Protein AF-A0A7S3ST69-F1 (afdb_monomer_lite)

InterPro domains:
  IPR005045 CDC50/LEM3 family [PF03381] (7-117)

Secondary structure (DSSP, 8-state):
-PPPTTPPPP-B-TTSS-HHHHHH--PPTTTTT-TT---HHHHSTTTS-TTTGGGSHHHHHHHS--SSSS------B--PPTT--S---------S--GGGT----------BTTBS---

pLDDT: mean 85.2, std 12.88, range [31.77, 95.44]

Structure (mmCIF, N/CA/C/O backbone):
data_AF-A0A7S3ST69-F1
#
_entry.id   AF-A0A7S3ST69-F1
#
loop_
_atom_site.group_PDB
_atom_site.id
_atom_site.type_symbol
_atom_site.label_atom_id
_atom_site.label_alt_id
_atom_site.label_comp_id
_atom_site.label_asym_id
_atom_site.label_entity_id
_atom_site.label_seq_id
_atom_site.pdbx_PDB_ins_code
_atom_site.Cartn_x
_atom_site.Cartn_y
_atom_site.Cartn_z
_atom_site.occupancy
_atom_site.B_iso_or_equiv
_atom_site.auth_seq_id
_atom_site.auth_comp_id
_atom_site.auth_asym_id
_atom_site.auth_atom_id
_atom_site.pdbx_PDB_model_num
ATOM 1 N N . LEU A 1 1 ? -22.017 14.604 16.216 1.00 40.03 1 LEU A N 1
ATOM 2 C CA . LEU A 1 1 ? -22.379 14.413 14.799 1.00 40.03 1 LEU A CA 1
ATOM 3 C C . LEU A 1 1 ? -22.322 12.920 14.580 1.00 40.03 1 LEU A C 1
ATOM 5 O O . LEU A 1 1 ? -21.221 12.384 14.548 1.00 40.03 1 LEU A O 1
ATOM 9 N N . ASP A 1 2 ? -23.474 12.258 14.579 1.00 41.47 2 ASP A N 1
ATOM 10 C CA . ASP A 1 2 ? -23.520 10.824 14.303 1.00 41.47 2 ASP A CA 1
ATOM 11 C C . ASP A 1 2 ? -23.071 10.602 12.854 1.00 41.47 2 ASP A C 1
ATOM 13 O O . ASP A 1 2 ? -23.507 11.351 11.971 1.00 41.47 2 ASP A O 1
ATOM 17 N N . PRO A 1 3 ? -22.168 9.645 12.583 1.00 49.72 3 PRO A N 1
ATOM 18 C CA . PRO A 1 3 ? -21.798 9.323 11.217 1.00 49.72 3 PRO A CA 1
ATOM 19 C C . PRO A 1 3 ? -23.054 8.857 10.479 1.00 49.72 3 PRO A C 1
ATOM 21 O O . PRO A 1 3 ? -23.700 7.884 10.869 1.00 49.72 3 PRO A O 1
ATOM 24 N N . VAL A 1 4 ? -23.419 9.586 9.424 1.00 53.47 4 VAL A N 1
ATOM 25 C CA . VAL A 1 4 ? -24.511 9.216 8.524 1.00 53.47 4 VAL A CA 1
ATOM 26 C C . VAL A 1 4 ? -24.217 7.815 7.988 1.00 53.47 4 VAL A C 1
ATOM 28 O O . VAL A 1 4 ? -23.186 7.575 7.359 1.00 53.47 4 VAL A O 1
ATOM 31 N N . SER A 1 5 ? -25.109 6.872 8.284 1.00 60.69 5 SER A N 1
ATOM 32 C CA . SER A 1 5 ? -25.026 5.486 7.828 1.00 60.69 5 SER A CA 1
ATOM 33 C C . SER A 1 5 ? -24.849 5.430 6.306 1.00 60.69 5 SER A C 1
ATOM 35 O O . SER A 1 5 ? -25.783 5.765 5.579 1.00 60.69 5 SER A O 1
ATOM 37 N N . GLY A 1 6 ? -23.681 4.994 5.824 1.00 66.38 6 GLY A N 1
ATOM 38 C CA . GLY A 1 6 ? -23.439 4.749 4.395 1.00 66.38 6 GLY A CA 1
ATOM 39 C C . GLY A 1 6 ? -22.263 5.496 3.764 1.00 66.38 6 GLY A C 1
ATOM 40 O O . GLY A 1 6 ? -21.858 5.115 2.669 1.00 66.38 6 GLY A O 1
ATOM 41 N N . GLU A 1 7 ? -21.685 6.499 4.429 1.00 76.31 7 GLU A N 1
ATOM 42 C CA . GLU A 1 7 ? -20.509 7.195 3.890 1.00 76.31 7 GLU A CA 1
ATOM 43 C C . GLU A 1 7 ? -19.239 6.324 3.984 1.00 76.31 7 GLU A C 1
ATOM 45 O O . GLU A 1 7 ? -18.982 5.725 5.037 1.00 76.31 7 GLU A O 1
ATOM 50 N N . PRO A 1 8 ? -18.425 6.228 2.912 1.00 83.38 8 PRO A N 1
ATOM 51 C CA . PRO A 1 8 ? -17.157 5.513 2.956 1.00 83.38 8 PRO A CA 1
ATOM 52 C C . PRO A 1 8 ? -16.210 6.130 3.988 1.00 83.38 8 PRO A C 1
ATOM 54 O O . PRO A 1 8 ? -15.918 7.325 3.946 1.00 83.38 8 PRO A O 1
ATOM 57 N N . LEU A 1 9 ? -15.680 5.306 4.893 1.00 86.56 9 LEU A N 1
ATOM 58 C CA . LEU A 1 9 ? -14.602 5.746 5.772 1.00 86.56 9 LEU A CA 1
ATOM 59 C C . LEU A 1 9 ? -13.316 5.909 4.945 1.00 86.56 9 LEU A C 1
ATOM 61 O O . LEU A 1 9 ? -12.969 4.987 4.197 1.00 86.56 9 LEU A O 1
ATOM 65 N N . PRO A 1 10 ? -12.600 7.041 5.062 1.00 89.50 10 PRO A N 1
ATOM 66 C CA . PRO A 1 10 ? -11.355 7.233 4.337 1.00 89.50 10 PRO A CA 1
ATOM 67 C C . PRO A 1 10 ? -10.312 6.220 4.818 1.00 89.50 10 PRO A C 1
ATOM 69 O O . PRO A 1 10 ? -10.088 6.059 6.020 1.00 89.50 10 PRO A O 1
ATOM 72 N N . LEU A 1 11 ? -9.682 5.538 3.863 1.00 90.25 11 LEU A N 1
ATOM 73 C CA . LEU A 1 11 ? -8.534 4.678 4.110 1.00 90.25 11 LEU A CA 1
ATOM 74 C C . LEU A 1 11 ? -7.268 5.524 3.990 1.00 90.25 11 LEU A C 1
ATOM 76 O O . LEU A 1 11 ? -6.934 5.982 2.899 1.00 90.25 11 LEU A O 1
ATOM 80 N N . ASP A 1 12 ? -6.574 5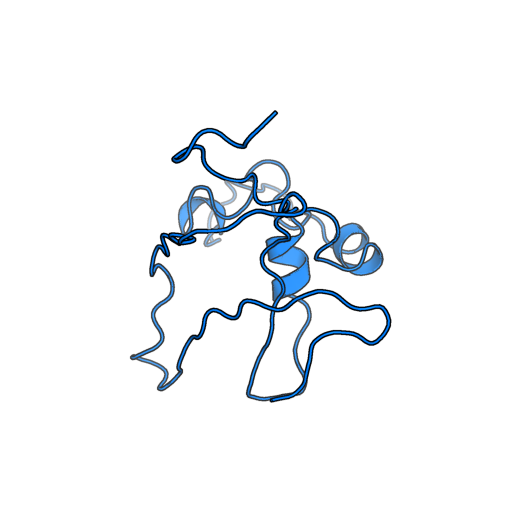.724 5.103 1.00 92.38 12 ASP A N 1
ATOM 81 C CA . ASP A 1 12 ? -5.273 6.378 5.123 1.00 92.38 12 ASP A CA 1
ATOM 82 C C . ASP A 1 12 ? -4.187 5.350 4.795 1.00 92.38 12 ASP A C 1
ATOM 84 O O . ASP A 1 12 ? -4.040 4.342 5.486 1.00 92.38 12 ASP A O 1
ATOM 88 N N . GLN A 1 13 ? -3.450 5.580 3.713 1.00 93.31 13 GLN A N 1
ATOM 89 C CA . GLN A 1 13 ? -2.353 4.714 3.271 1.00 93.31 13 GLN A CA 1
ATOM 90 C C . GLN A 1 13 ? -0.981 5.362 3.502 1.00 93.31 13 GLN A C 1
ATOM 92 O O . GLN A 1 13 ? 0.017 4.877 2.976 1.00 93.31 13 GLN A O 1
ATOM 97 N N . SER A 1 14 ? -0.923 6.443 4.283 1.00 92.69 14 SER A N 1
ATOM 98 C CA . SER A 1 14 ? 0.324 7.079 4.701 1.00 92.69 14 SER A CA 1
ATOM 99 C C . SER A 1 14 ? 0.911 6.421 5.956 1.00 92.69 14 SER A C 1
ATOM 101 O O . SER A 1 14 ? 0.195 5.840 6.775 1.00 92.69 14 SER A O 1
ATOM 103 N N . GLY A 1 15 ? 2.236 6.486 6.108 1.00 92.31 15 GLY A N 1
ATOM 104 C CA . GLY A 1 15 ? 2.952 5.941 7.266 1.00 92.31 15 GLY A CA 1
ATOM 105 C C . GLY A 1 15 ? 2.891 4.413 7.414 1.00 92.31 15 GLY A C 1
ATOM 106 O O . GLY A 1 15 ? 3.181 3.893 8.494 1.00 92.31 15 GLY A O 1
ATOM 107 N N . ILE A 1 16 ? 2.517 3.682 6.361 1.00 93.75 16 ILE A N 1
ATOM 108 C CA . ILE A 1 16 ? 2.468 2.213 6.333 1.00 93.75 16 ILE A CA 1
ATOM 109 C C . ILE A 1 16 ? 3.827 1.594 5.987 1.00 93.75 16 ILE A C 1
ATOM 111 O O . ILE A 1 16 ? 4.080 0.428 6.307 1.00 93.75 16 ILE A O 1
ATOM 115 N N . ALA A 1 17 ? 4.710 2.356 5.341 1.00 94.25 17 ALA A N 1
ATOM 116 C CA . ALA A 1 17 ? 6.081 1.966 5.057 1.00 94.25 17 ALA A CA 1
ATOM 117 C C . ALA A 1 17 ? 7.064 2.678 5.989 1.00 94.25 17 ALA A C 1
ATOM 119 O O . ALA A 1 17 ? 6.803 3.734 6.560 1.00 94.25 17 ALA A O 1
ATOM 120 N N . TRP A 1 18 ? 8.256 2.102 6.138 1.00 92.25 18 TRP A N 1
ATOM 121 C CA . TRP A 1 18 ? 9.318 2.787 6.866 1.00 92.25 18 TRP A CA 1
ATOM 122 C C . TRP A 1 18 ? 9.845 3.939 6.016 1.00 92.25 18 TRP A C 1
ATOM 124 O O . TRP A 1 18 ? 10.221 3.732 4.862 1.00 92.25 18 TRP A O 1
ATOM 134 N N . ALA A 1 19 ? 9.975 5.125 6.612 1.00 94.38 19 ALA A N 1
ATOM 135 C CA . ALA A 1 19 ? 10.497 6.304 5.919 1.00 94.38 19 ALA A CA 1
ATOM 136 C C . ALA A 1 19 ? 11.863 6.047 5.250 1.00 94.38 19 ALA A C 1
ATOM 138 O O . ALA A 1 19 ? 12.141 6.563 4.172 1.00 94.38 19 ALA A O 1
ATOM 139 N N . THR A 1 20 ? 12.714 5.204 5.847 1.00 94.50 20 THR A N 1
ATOM 140 C CA . THR A 1 20 ? 14.008 4.813 5.264 1.00 94.50 20 THR A CA 1
ATOM 141 C C . THR A 1 20 ? 13.870 4.019 3.967 1.00 94.50 20 THR A C 1
ATOM 143 O O . THR A 1 20 ? 14.713 4.164 3.087 1.00 94.50 20 THR A O 1
ATOM 146 N N . ASP A 1 21 ? 12.833 3.189 3.840 1.00 92.75 21 ASP A N 1
ATOM 147 C CA . ASP A 1 21 ? 12.589 2.397 2.633 1.00 92.75 21 ASP A CA 1
ATOM 148 C C . ASP A 1 21 ? 12.079 3.311 1.519 1.00 92.75 21 ASP A C 1
ATOM 150 O O . ASP A 1 21 ? 12.644 3.320 0.428 1.00 92.75 21 ASP A O 1
ATOM 154 N N . VAL A 1 22 ? 11.092 4.158 1.828 1.00 94.75 22 VAL A N 1
ATOM 155 C CA . VAL A 1 22 ? 10.547 5.161 0.896 1.00 94.75 22 VAL A CA 1
ATOM 156 C C . VAL A 1 22 ? 11.656 6.068 0.357 1.00 94.75 22 VAL A C 1
ATOM 158 O O . VAL A 1 22 ? 11.769 6.273 -0.849 1.00 94.75 22 VAL A O 1
ATOM 161 N N . ASN A 1 23 ? 12.536 6.552 1.238 1.00 94.75 23 ASN A N 1
ATOM 162 C CA . ASN A 1 23 ? 13.652 7.422 0.861 1.00 94.75 23 ASN A CA 1
ATOM 163 C C . ASN A 1 23 ? 14.744 6.706 0.054 1.00 94.75 23 ASN A C 1
ATOM 165 O O . ASN A 1 23 ? 15.496 7.358 -0.670 1.00 94.75 23 ASN A O 1
ATOM 169 N N . ARG A 1 24 ? 14.860 5.381 0.187 1.00 94.00 24 ARG A N 1
ATOM 170 C CA . ARG A 1 24 ? 15.828 4.574 -0.562 1.00 94.00 24 ARG A CA 1
ATOM 171 C C . ARG A 1 24 ? 15.362 4.308 -1.991 1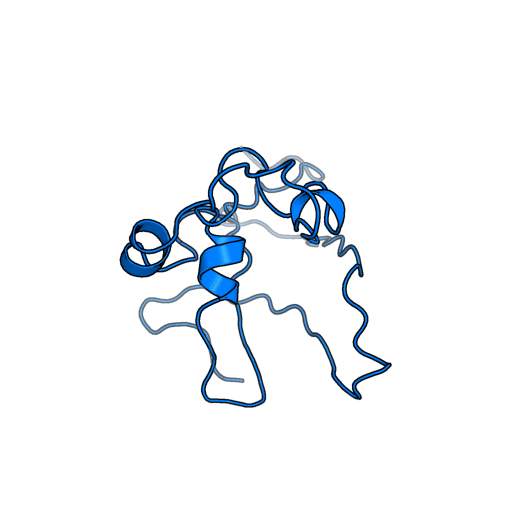.00 94.00 24 ARG A C 1
ATOM 173 O O . ARG A 1 24 ? 16.202 4.165 -2.880 1.00 94.00 24 ARG A O 1
ATOM 180 N N . PHE A 1 25 ? 14.057 4.185 -2.211 1.00 93.19 25 PHE A N 1
ATOM 181 C CA . PHE A 1 25 ? 13.516 3.865 -3.524 1.00 93.19 25 PHE A CA 1
ATOM 182 C C . PHE A 1 25 ? 13.460 5.087 -4.448 1.00 93.19 25 PHE A C 1
ATOM 184 O O . PHE A 1 25 ? 13.255 6.232 -4.044 1.00 93.19 25 PHE A O 1
ATOM 191 N N . GLY A 1 26 ? 13.653 4.826 -5.738 1.00 92.62 26 GLY A N 1
ATOM 192 C CA . GLY A 1 26 ? 13.613 5.833 -6.784 1.00 92.62 26 GLY A CA 1
ATOM 193 C C . GLY A 1 26 ? 13.122 5.222 -8.084 1.00 92.62 26 GLY A C 1
ATOM 194 O O . GLY A 1 26 ? 13.406 4.060 -8.382 1.00 92.62 26 GLY A O 1
ATOM 195 N N . ASN A 1 27 ? 12.372 6.010 -8.847 1.00 93.31 27 ASN A N 1
ATOM 196 C CA . ASN A 1 27 ? 11.917 5.587 -10.161 1.00 93.31 27 ASN A CA 1
ATOM 197 C C . ASN A 1 27 ? 13.122 5.453 -11.105 1.00 93.31 27 ASN A C 1
ATOM 199 O O . ASN A 1 27 ? 14.001 6.321 -11.096 1.00 93.31 27 ASN A O 1
ATOM 203 N N . PRO A 1 28 ? 13.189 4.380 -11.911 1.00 91.44 28 PRO A N 1
ATOM 204 C CA . PRO A 1 28 ? 14.243 4.233 -12.903 1.00 91.44 28 PRO A CA 1
ATOM 205 C C . PRO A 1 28 ? 14.122 5.309 -13.990 1.00 91.44 28 PRO A C 1
ATOM 207 O O . PRO A 1 28 ? 13.067 5.918 -14.184 1.00 91.44 28 P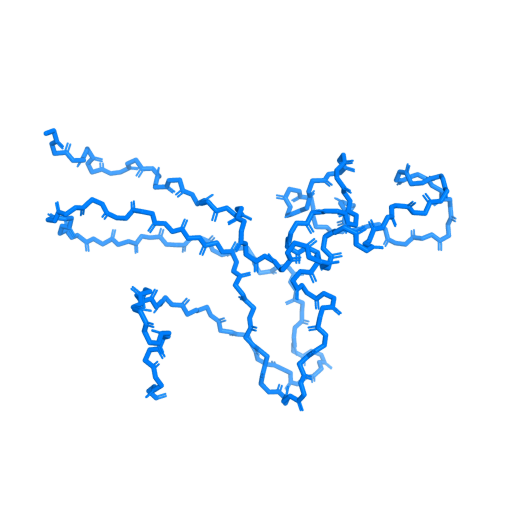RO A O 1
ATOM 210 N N . SER A 1 29 ? 15.210 5.524 -14.734 1.00 92.94 29 SER A N 1
ATOM 211 C CA . SER A 1 29 ? 15.196 6.445 -15.874 1.00 92.94 29 SER A CA 1
ATOM 212 C C . SER A 1 29 ? 14.140 6.023 -16.900 1.00 92.94 29 SER A C 1
ATOM 214 O O . SER A 1 29 ? 14.049 4.849 -17.258 1.00 92.94 29 SER A O 1
ATOM 216 N N . GLY A 1 30 ? 13.336 6.985 -17.356 1.00 90.25 30 GLY A N 1
ATOM 217 C CA . GLY A 1 30 ? 12.264 6.755 -18.326 1.00 90.25 30 GLY A CA 1
ATOM 218 C C . GLY A 1 30 ? 10.969 6.175 -17.743 1.00 90.25 30 GLY A C 1
ATOM 219 O O . GLY A 1 30 ? 10.057 5.856 -18.499 1.00 90.25 30 GLY A O 1
ATOM 220 N N . TYR A 1 31 ? 10.839 6.054 -16.421 1.00 91.19 31 TYR A N 1
ATOM 221 C CA . TYR A 1 31 ? 9.551 5.758 -15.792 1.00 91.19 31 TYR A CA 1
ATOM 222 C C . TYR A 1 31 ? 8.506 6.864 -16.085 1.00 91.19 31 TYR A C 1
ATOM 224 O O . TYR A 1 31 ? 8.870 8.043 -16.063 1.00 91.19 31 TYR A O 1
ATOM 232 N N . PRO A 1 32 ? 7.216 6.536 -16.304 1.00 90.62 32 PRO A N 1
ATOM 233 C CA . PRO A 1 32 ? 6.611 5.200 -16.313 1.00 90.62 32 PRO A CA 1
ATOM 234 C C . PRO A 1 32 ? 6.452 4.597 -17.720 1.00 90.62 32 PRO A C 1
ATOM 236 O O . PRO A 1 32 ? 5.601 3.741 -17.902 1.00 90.62 32 PRO A O 1
ATOM 239 N N . THR A 1 33 ? 7.188 5.059 -18.737 1.00 91.88 33 THR A N 1
ATOM 240 C CA . THR A 1 33 ? 6.900 4.720 -20.148 1.00 91.88 33 THR A CA 1
ATOM 241 C C . THR A 1 33 ? 8.043 4.030 -20.885 1.00 91.88 33 THR A C 1
ATOM 243 O O . THR A 1 33 ? 7.891 3.680 -22.056 1.00 91.88 33 THR A O 1
ATOM 246 N N . ALA A 1 34 ? 9.192 3.817 -20.237 1.00 92.69 34 ALA A N 1
ATOM 247 C CA . ALA A 1 34 ? 10.313 3.147 -20.879 1.00 92.69 34 ALA A CA 1
ATOM 248 C C . ALA A 1 34 ? 9.914 1.725 -21.325 1.00 92.69 34 ALA A C 1
ATOM 250 O O . ALA A 1 34 ? 9.278 0.988 -20.562 1.00 92.69 34 ALA A O 1
ATOM 251 N N . PRO A 1 35 ? 10.273 1.330 -22.559 1.00 91.81 35 PRO A N 1
ATOM 252 C CA . PRO A 1 35 ? 9.912 0.029 -23.102 1.00 91.81 35 PRO A CA 1
ATOM 253 C C . PRO A 1 35 ? 10.680 -1.097 -22.399 1.00 91.81 35 PRO A C 1
ATOM 255 O O . PRO A 1 35 ? 11.777 -0.894 -21.881 1.00 91.81 35 PRO A O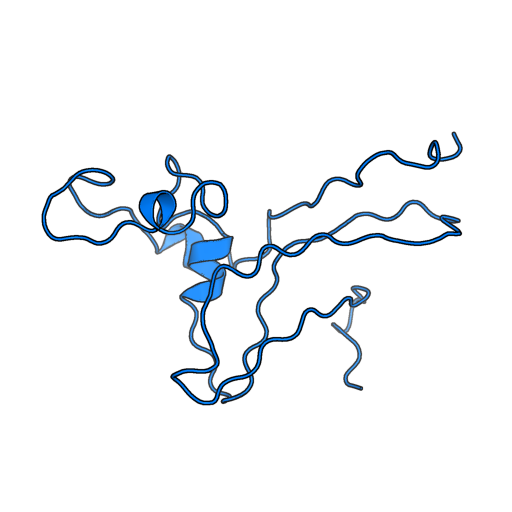 1
ATOM 258 N N . GLY A 1 36 ? 10.119 -2.308 -22.420 1.00 90.00 36 GLY A N 1
ATOM 259 C CA . GLY A 1 36 ? 10.757 -3.503 -21.850 1.00 90.00 36 GLY A CA 1
ATOM 260 C C . GLY A 1 36 ? 10.497 -3.728 -20.357 1.00 90.00 36 GLY A C 1
ATOM 261 O O . GLY A 1 36 ? 11.016 -4.688 -19.792 1.00 90.00 36 GLY A O 1
ATOM 262 N N . PHE A 1 37 ? 9.669 -2.894 -19.727 1.00 89.50 37 PHE A N 1
ATOM 263 C CA . PHE A 1 37 ? 9.235 -3.051 -18.341 1.00 89.50 37 PHE A CA 1
ATOM 264 C C . PHE A 1 37 ? 7.737 -3.364 -18.269 1.00 89.50 37 PHE A C 1
ATOM 266 O O . PHE A 1 37 ? 6.960 -2.932 -19.114 1.00 89.50 37 PHE A O 1
ATOM 273 N N . SER A 1 38 ? 7.333 -4.112 -17.238 1.00 88.88 38 SER A N 1
ATOM 274 C CA . SER A 1 38 ? 5.927 -4.241 -16.841 1.00 88.88 38 SER A CA 1
ATOM 275 C C . SER A 1 38 ? 5.685 -3.296 -15.671 1.00 88.88 38 SER A C 1
ATOM 277 O O . SER A 1 38 ? 6.128 -3.567 -14.552 1.00 88.88 38 SER A O 1
ATOM 279 N N . TRP A 1 39 ? 5.020 -2.173 -15.932 1.00 90.38 39 TRP A N 1
ATOM 280 C CA . TRP A 1 39 ? 4.813 -1.142 -14.925 1.00 90.38 39 TRP A CA 1
ATOM 281 C C . TRP A 1 39 ? 3.628 -1.475 -14.024 1.00 90.38 39 TRP A C 1
ATOM 283 O O . TRP A 1 39 ? 2.569 -1.917 -14.471 1.00 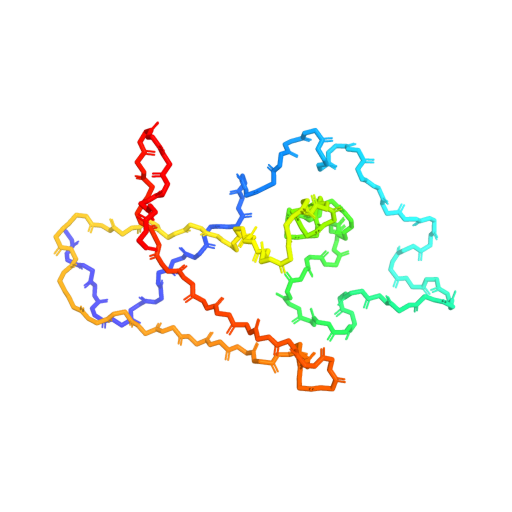90.38 39 TRP A O 1
ATOM 293 N N . LEU A 1 40 ? 3.793 -1.247 -12.722 1.00 89.25 40 LEU A N 1
ATOM 294 C CA . LEU A 1 40 ? 2.738 -1.540 -11.755 1.00 89.25 40 LEU A CA 1
ATOM 295 C C . LEU A 1 40 ? 1.457 -0.725 -11.978 1.00 89.25 40 LEU A C 1
ATOM 297 O O . LEU A 1 40 ? 0.395 -1.338 -11.895 1.00 89.25 40 LEU A O 1
ATOM 301 N N . PRO A 1 41 ? 1.504 0.579 -12.317 1.00 90.06 41 PRO A N 1
ATOM 302 C CA . PRO A 1 41 ? 0.282 1.330 -12.597 1.00 90.06 41 PRO A CA 1
ATOM 303 C C . PRO A 1 41 ? -0.506 0.810 -13.806 1.00 90.06 41 PRO A C 1
ATOM 305 O O . PRO A 1 41 ? -1.723 0.954 -13.841 1.00 90.06 41 PRO A O 1
ATOM 308 N N . GLU A 1 42 ? 0.161 0.175 -14.774 1.00 89.62 42 GLU A N 1
ATOM 309 C CA . GLU A 1 42 ? -0.505 -0.458 -15.919 1.00 89.62 42 GLU A CA 1
ATOM 310 C C . GLU A 1 42 ? -1.178 -1.775 -15.513 1.00 89.62 42 GLU A C 1
ATOM 312 O O . GLU A 1 42 ? -2.292 -2.073 -15.937 1.00 89.62 42 GLU A O 1
ATOM 317 N N . ARG A 1 43 ? -0.510 -2.567 -14.665 1.00 87.88 43 ARG A N 1
ATOM 318 C CA . ARG A 1 43 ? -1.003 -3.877 -14.213 1.00 87.88 43 ARG A CA 1
ATOM 319 C C . ARG A 1 43 ? -2.097 -3.770 -13.151 1.00 87.88 43 ARG A C 1
ATOM 321 O O . ARG A 1 43 ? -3.005 -4.596 -13.114 1.00 87.88 43 ARG A O 1
ATOM 328 N N . TYR A 1 44 ? -1.987 -2.770 -12.283 1.00 88.19 44 TYR A N 1
ATOM 329 C CA . TYR A 1 44 ? -2.852 -2.546 -11.129 1.00 88.19 44 TYR A CA 1
ATOM 330 C C . TYR A 1 44 ? -3.267 -1.066 -11.061 1.00 88.19 44 TYR A C 1
ATOM 332 O O . TYR A 1 44 ? -2.819 -0.330 -10.173 1.00 88.19 44 TYR A O 1
ATOM 340 N N . PRO A 1 45 ? -4.113 -0.606 -12.001 1.00 87.94 45 PRO A N 1
ATOM 341 C CA . PRO A 1 45 ? -4.517 0.792 -12.066 1.00 87.94 45 PRO A CA 1
ATOM 342 C C . PRO A 1 45 ? -5.226 1.219 -10.778 1.00 87.94 45 PRO A C 1
ATOM 344 O O . PRO A 1 45 ? -6.118 0.530 -10.284 1.00 87.94 45 PRO A O 1
ATOM 347 N N . GLY A 1 46 ? -4.810 2.361 -10.230 1.00 86.12 46 GLY A N 1
ATOM 348 C CA . GLY A 1 46 ? -5.369 2.931 -9.002 1.00 86.12 46 GLY A CA 1
ATOM 349 C C . GLY A 1 46 ? -4.898 2.281 -7.696 1.00 86.12 46 GLY A C 1
ATOM 350 O O . GLY A 1 46 ? -5.316 2.738 -6.640 1.00 86.12 46 GLY A O 1
ATOM 351 N N . VAL A 1 47 ? -4.042 1.250 -7.741 1.00 87.62 47 VAL A N 1
ATOM 352 C CA . VAL A 1 47 ? -3.431 0.669 -6.527 1.00 87.62 47 VAL A CA 1
ATOM 353 C C . VAL A 1 47 ? -2.171 1.425 -6.118 1.00 87.62 47 VAL A C 1
ATOM 355 O O . VAL A 1 47 ? -1.929 1.577 -4.932 1.00 87.62 47 VAL A O 1
ATOM 358 N N . ILE A 1 48 ? -1.374 1.876 -7.089 1.00 88.62 48 ILE A N 1
ATOM 359 C CA . ILE A 1 48 ? -0.138 2.636 -6.866 1.00 88.62 48 ILE A CA 1
ATOM 360 C C . ILE A 1 48 ? -0.241 3.964 -7.606 1.00 88.62 48 ILE A C 1
ATOM 362 O O . ILE A 1 48 ? -0.676 4.009 -8.765 1.00 88.62 48 ILE A O 1
ATOM 366 N N . SER A 1 49 ? 0.200 5.041 -6.962 1.00 89.44 49 SER A N 1
ATOM 367 C CA . SER A 1 49 ? 0.321 6.351 -7.587 1.00 89.44 49 SER A CA 1
ATOM 368 C C . SER A 1 49 ? 1.317 6.291 -8.743 1.00 89.44 49 SER A C 1
ATOM 370 O O . SER A 1 49 ? 2.506 6.033 -8.561 1.00 89.44 49 SER A O 1
ATOM 372 N N . THR A 1 50 ? 0.852 6.567 -9.966 1.00 91.25 50 THR A N 1
ATOM 373 C CA . THR A 1 50 ? 1.750 6.626 -11.132 1.00 91.25 50 THR A CA 1
ATOM 374 C C . THR A 1 50 ? 2.808 7.708 -10.953 1.00 91.25 50 THR A C 1
ATOM 376 O O . THR A 1 50 ? 3.935 7.505 -11.384 1.00 91.25 50 THR A O 1
ATOM 379 N N . ALA A 1 51 ? 2.477 8.824 -10.296 1.00 91.75 51 ALA A N 1
ATOM 380 C CA . ALA A 1 51 ? 3.409 9.922 -10.061 1.00 91.75 51 ALA A CA 1
ATOM 381 C C . ALA A 1 51 ? 4.517 9.549 -9.060 1.00 91.75 51 ALA A C 1
ATOM 383 O O . ALA A 1 51 ? 5.671 9.930 -9.252 1.00 91.75 51 ALA A O 1
ATOM 384 N N . GLU A 1 52 ? 4.185 8.788 -8.015 1.00 91.38 52 GLU A N 1
ATOM 385 C CA . GLU A 1 52 ? 5.152 8.396 -6.980 1.00 91.38 52 GLU A CA 1
ATOM 386 C C . GLU A 1 52 ? 5.944 7.147 -7.379 1.00 91.38 52 GLU A C 1
ATOM 388 O O . GLU A 1 52 ? 7.162 7.091 -7.186 1.00 91.38 52 GLU A O 1
ATOM 393 N N . GLY A 1 53 ? 5.285 6.168 -8.002 1.00 91.50 53 GLY A N 1
ATOM 394 C CA . GLY A 1 53 ? 5.895 4.929 -8.470 1.00 91.50 53 GLY A CA 1
ATOM 395 C C . GLY A 1 53 ? 6.566 4.160 -7.339 1.00 91.50 53 GLY A C 1
ATOM 396 O O . GLY A 1 53 ? 5.922 3.755 -6.380 1.00 91.50 53 GLY A O 1
ATOM 397 N N . ALA A 1 54 ? 7.880 3.973 -7.428 1.00 92.31 54 ALA A N 1
ATOM 398 C CA . ALA A 1 54 ? 8.665 3.280 -6.412 1.00 92.31 54 ALA A CA 1
ATOM 399 C C . ALA A 1 54 ? 8.711 4.013 -5.055 1.00 92.31 54 ALA A C 1
ATOM 401 O O . ALA A 1 54 ? 9.140 3.424 -4.065 1.00 92.31 54 ALA A O 1
ATOM 402 N N . LYS A 1 55 ? 8.296 5.285 -5.001 1.00 93.06 55 LYS A N 1
ATOM 403 C CA . LYS A 1 55 ? 8.174 6.047 -3.749 1.00 93.06 55 LYS A CA 1
ATOM 404 C C . LYS A 1 55 ? 6.820 5.885 -3.059 1.00 93.06 55 LYS A C 1
ATOM 406 O O . LYS A 1 55 ? 6.677 6.354 -1.938 1.00 93.06 55 LYS A O 1
ATOM 411 N N . ASP A 1 56 ? 5.860 5.235 -3.705 1.00 94.56 56 ASP A N 1
ATOM 412 C CA . ASP A 1 56 ? 4.570 4.917 -3.101 1.00 94.56 56 ASP A CA 1
ATOM 413 C C . ASP A 1 56 ? 4.773 3.964 -1.908 1.00 94.56 56 ASP A C 1
ATOM 415 O O . ASP A 1 56 ? 5.537 2.992 -1.981 1.00 94.56 56 ASP A O 1
ATOM 419 N N . GLU A 1 57 ? 4.112 4.236 -0.785 1.00 95.44 57 GLU A N 1
ATOM 420 C CA . GLU A 1 57 ? 4.305 3.454 0.436 1.00 95.44 57 GLU A CA 1
ATOM 421 C C . GLU A 1 57 ? 3.795 2.010 0.321 1.00 95.44 57 GLU A C 1
ATOM 423 O O . GLU A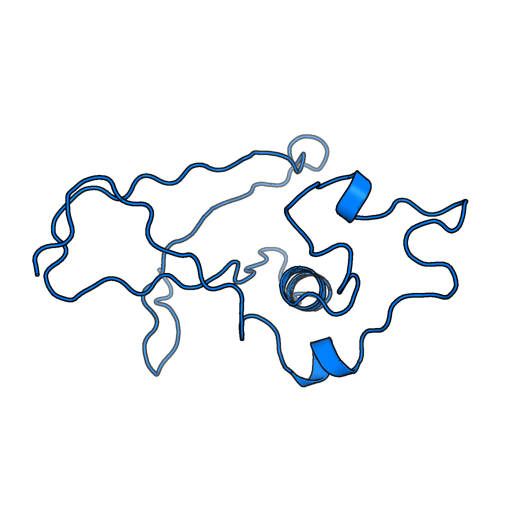 1 57 ? 4.376 1.108 0.933 1.00 95.44 57 GLU A O 1
ATOM 428 N N . LEU A 1 58 ? 2.775 1.739 -0.501 1.00 94.44 58 LEU A N 1
ATOM 429 C CA . LEU A 1 58 ? 2.320 0.369 -0.758 1.00 94.44 58 LEU A CA 1
ATOM 430 C C . LEU A 1 58 ? 3.408 -0.421 -1.484 1.00 94.44 58 LEU A C 1
ATOM 432 O O . LEU A 1 58 ? 3.675 -1.578 -1.141 1.00 94.44 58 LEU A O 1
ATOM 436 N N . PHE A 1 59 ? 4.081 0.217 -2.446 1.00 93.94 59 PHE A N 1
ATOM 437 C CA . PHE A 1 59 ? 5.226 -0.379 -3.125 1.00 93.94 59 PHE A CA 1
ATOM 438 C C . PHE A 1 59 ? 6.381 -0.621 -2.150 1.00 93.94 59 PHE A C 1
ATOM 440 O O . PHE A 1 59 ? 6.890 -1.741 -2.061 1.00 93.94 59 PHE A O 1
ATOM 447 N N . ALA A 1 60 ? 6.773 0.400 -1.386 1.00 94.19 60 ALA A N 1
ATOM 448 C CA . ALA A 1 60 ? 7.888 0.300 -0.452 1.00 94.19 60 ALA A CA 1
ATOM 449 C C . ALA A 1 60 ? 7.651 -0.788 0.614 1.00 94.19 60 ALA A C 1
ATOM 451 O O . ALA A 1 60 ? 8.535 -1.606 0.883 1.00 94.19 60 ALA A O 1
ATOM 452 N N . SER A 1 61 ? 6.432 -0.855 1.159 1.00 94.44 61 SER A N 1
ATOM 453 C CA . SER A 1 61 ? 6.000 -1.890 2.102 1.00 94.44 61 SER A CA 1
ATOM 454 C C . SER A 1 61 ? 6.099 -3.291 1.493 1.00 94.44 61 SER A C 1
ATOM 456 O O . SER A 1 61 ? 6.626 -4.214 2.128 1.00 94.44 61 SER A O 1
ATOM 458 N N . TRP A 1 62 ? 5.657 -3.468 0.243 1.00 92.62 62 TRP A N 1
ATOM 459 C CA . TRP A 1 62 ? 5.737 -4.749 -0.460 1.00 92.62 62 TRP A CA 1
ATOM 460 C C . TRP A 1 62 ? 7.182 -5.203 -0.699 1.00 92.62 62 TRP A C 1
ATOM 462 O O . TRP A 1 62 ? 7.513 -6.362 -0.445 1.00 92.62 62 TRP A O 1
ATOM 472 N N . MET A 1 63 ? 8.061 -4.283 -1.108 1.00 94.44 63 MET A N 1
ATOM 473 C CA . MET A 1 63 ? 9.460 -4.577 -1.438 1.00 94.44 63 MET A CA 1
ATOM 474 C C . MET A 1 63 ? 10.319 -4.990 -0.240 1.00 94.44 63 MET A C 1
ATOM 476 O O . MET A 1 63 ? 11.388 -5.583 -0.412 1.00 94.44 63 MET A O 1
ATOM 480 N N . ARG A 1 64 ? 9.867 -4.727 0.987 1.00 91.94 64 ARG A N 1
ATOM 481 C CA . ARG A 1 64 ? 10.547 -5.201 2.190 1.00 91.94 64 ARG A CA 1
ATOM 482 C C . ARG A 1 64 ? 10.310 -6.699 2.389 1.00 91.94 64 ARG A C 1
ATOM 484 O O . ARG A 1 64 ? 9.255 -7.098 2.870 1.00 91.94 64 ARG A O 1
ATOM 491 N N . ALA A 1 65 ? 11.273 -7.548 2.049 1.00 90.56 65 ALA A N 1
ATOM 492 C CA . ALA A 1 65 ? 11.108 -8.998 2.173 1.00 90.56 65 ALA A CA 1
ATOM 493 C C . ALA A 1 65 ? 10.721 -9.439 3.603 1.00 90.56 65 ALA A C 1
ATOM 495 O O . ALA A 1 65 ? 11.266 -8.946 4.592 1.00 90.56 65 ALA A O 1
ATOM 496 N N . SER A 1 66 ? 9.778 -10.381 3.700 1.00 89.12 66 SER A N 1
ATOM 497 C CA . SER A 1 66 ? 9.465 -11.075 4.954 1.00 89.12 66 SER A CA 1
ATOM 498 C C . SER A 1 66 ? 10.383 -12.290 5.097 1.00 89.12 66 SER A C 1
ATOM 500 O O . SER A 1 66 ? 10.545 -13.023 4.121 1.00 89.12 66 SER A O 1
ATOM 502 N N . PRO A 1 67 ? 10.940 -12.561 6.288 1.00 89.69 67 PRO A N 1
ATOM 503 C CA . PRO A 1 67 ? 11.701 -13.785 6.523 1.00 89.69 67 PRO A CA 1
ATOM 504 C C . PRO A 1 67 ? 10.802 -15.028 6.648 1.00 89.69 67 PRO A C 1
ATOM 506 O O . PRO A 1 67 ? 11.306 -16.146 6.678 1.00 89.69 67 PRO A O 1
ATOM 509 N N . MET A 1 68 ? 9.481 -14.849 6.760 1.00 92.12 68 MET A N 1
ATOM 510 C CA . MET A 1 68 ? 8.515 -15.925 6.992 1.00 92.12 68 MET A CA 1
ATOM 511 C C . MET A 1 68 ? 7.687 -16.231 5.735 1.00 92.12 68 MET A C 1
ATOM 513 O O . MET A 1 68 ? 7.346 -15.303 4.997 1.00 92.12 68 MET A O 1
ATOM 517 N N . PRO A 1 69 ? 7.272 -17.500 5.531 1.00 87.94 69 PRO A N 1
ATOM 518 C CA . PRO A 1 69 ? 6.420 -17.895 4.404 1.00 87.94 69 PRO A CA 1
ATOM 519 C C . PRO A 1 69 ? 5.011 -17.291 4.484 1.00 87.94 69 PRO A C 1
ATOM 521 O O . PRO A 1 69 ? 4.358 -17.102 3.462 1.00 87.94 69 PRO A O 1
ATOM 524 N N . ARG A 1 70 ? 4.540 -16.952 5.693 1.00 90.31 70 ARG A N 1
ATOM 525 C CA . ARG A 1 70 ? 3.342 -16.132 5.885 1.00 90.31 70 ARG A CA 1
ATOM 526 C C . ARG A 1 70 ? 3.756 -14.666 5.926 1.00 90.31 70 ARG A C 1
ATOM 528 O O . ARG A 1 70 ? 4.501 -14.251 6.812 1.00 90.31 70 ARG A O 1
ATOM 535 N N . VAL A 1 71 ? 3.265 -13.894 4.966 1.00 91.12 71 VAL A N 1
ATOM 536 C CA . VAL A 1 71 ? 3.605 -12.480 4.806 1.00 91.12 71 VAL A CA 1
ATOM 537 C C . VAL A 1 71 ? 2.429 -11.622 5.261 1.00 91.12 71 VAL A C 1
ATOM 539 O O . VAL A 1 71 ? 1.312 -11.803 4.786 1.00 91.12 71 VAL A O 1
ATOM 542 N N . PHE A 1 72 ? 2.696 -10.668 6.152 1.00 91.19 72 PHE A N 1
ATOM 543 C CA . PHE A 1 72 ? 1.742 -9.636 6.553 1.00 91.19 72 PHE A CA 1
ATOM 544 C C . PHE A 1 72 ? 2.233 -8.289 6.040 1.00 91.19 72 PHE A C 1
ATOM 546 O O . PHE A 1 72 ? 3.400 -7.937 6.236 1.00 91.19 72 PHE A O 1
ATOM 553 N N . LYS A 1 73 ? 1.352 -7.550 5.366 1.00 93.00 73 LYS A N 1
ATOM 554 C CA . LYS A 1 73 ? 1.647 -6.223 4.829 1.00 93.00 73 LYS A CA 1
ATOM 555 C C . LYS A 1 73 ? 0.544 -5.255 5.229 1.00 93.00 73 LYS A C 1
ATOM 557 O O . LYS A 1 73 ? -0.620 -5.572 4.983 1.00 93.00 73 LYS A O 1
ATOM 562 N N . PRO A 1 74 ? 0.881 -4.110 5.845 1.00 93.12 74 PRO A N 1
ATOM 563 C CA . PRO A 1 74 ? -0.106 -3.074 6.091 1.00 93.12 74 PRO A CA 1
ATOM 564 C C . PRO A 1 74 ? -0.603 -2.528 4.750 1.00 93.12 74 PRO A C 1
ATOM 566 O O . PRO A 1 74 ? 0.191 -2.295 3.839 1.00 93.12 74 PRO A O 1
ATOM 569 N N . TYR A 1 75 ? -1.919 -2.360 4.639 1.00 93.44 75 TYR A N 1
ATOM 570 C CA . TYR A 1 75 ? -2.569 -1.780 3.459 1.00 93.44 75 TYR A CA 1
ATOM 571 C C . TYR A 1 75 ? -3.065 -0.351 3.709 1.00 93.44 75 TYR A C 1
ATOM 573 O O . TYR A 1 75 ? -3.149 0.445 2.781 1.00 93.44 75 TYR A O 1
ATOM 581 N N . GLY A 1 76 ? -3.399 -0.033 4.959 1.00 92.62 76 GLY A N 1
ATOM 582 C CA . GLY A 1 76 ? -3.861 1.279 5.385 1.00 92.62 76 GLY A CA 1
ATOM 583 C C . GLY A 1 76 ? -4.495 1.223 6.770 1.00 92.62 76 GLY A C 1
ATOM 584 O O . GLY A 1 76 ? -4.659 0.147 7.354 1.00 92.62 76 GLY A O 1
ATOM 585 N N . VAL A 1 77 ? -4.854 2.393 7.276 1.00 91.25 77 VAL A N 1
ATOM 586 C CA . VAL A 1 77 ? -5.494 2.608 8.568 1.00 91.25 77 VAL A CA 1
ATOM 587 C C . VAL A 1 77 ? -6.806 3.341 8.335 1.00 91.25 77 VAL A C 1
ATOM 589 O O . VAL A 1 77 ? -6.894 4.265 7.532 1.00 91.25 77 VAL A O 1
ATOM 592 N N . VAL A 1 78 ? -7.847 2.921 9.044 1.00 89.69 78 VAL A N 1
ATOM 593 C CA . VAL A 1 78 ? -9.123 3.632 9.068 1.00 89.69 78 VAL A CA 1
ATOM 594 C C . VAL A 1 78 ? -9.340 4.150 10.479 1.00 89.69 78 VAL A C 1
ATOM 596 O O . VAL A 1 78 ? -9.374 3.373 11.434 1.00 89.69 78 VAL A O 1
ATOM 599 N N . SER A 1 79 ? -9.511 5.463 10.606 1.00 86.94 79 SER A N 1
ATOM 600 C CA . SER A 1 79 ? -9.914 6.088 11.864 1.00 86.94 79 SER A CA 1
ATOM 601 C C . SER A 1 79 ? -11.409 5.885 12.064 1.00 86.94 79 SER A C 1
ATOM 603 O O . SER A 1 79 ? -12.228 6.502 11.384 1.00 86.94 79 SER A O 1
ATOM 605 N N . VAL A 1 80 ? -11.765 5.002 12.992 1.00 80.81 80 VAL A N 1
ATOM 606 C CA . VAL A 1 80 ? -13.159 4.742 13.353 1.00 80.81 80 VAL A CA 1
ATOM 607 C C . VAL A 1 80 ? -13.557 5.694 14.489 1.00 80.81 80 VAL A C 1
ATOM 609 O O . VAL A 1 80 ? -12.920 5.660 15.545 1.00 80.81 80 VAL A O 1
ATOM 612 N N . PRO A 1 81 ? -14.577 6.555 14.305 1.00 77.19 81 PRO A N 1
ATOM 613 C CA . PRO A 1 81 ? -15.104 7.393 15.376 1.00 77.19 81 PRO A CA 1
ATOM 614 C C . PRO A 1 81 ? -15.515 6.570 16.602 1.00 77.19 81 PRO A C 1
ATOM 616 O O . PRO A 1 81 ? -16.027 5.456 16.478 1.00 77.19 81 PRO A O 1
ATOM 619 N N . ALA A 1 82 ? -15.329 7.133 17.797 1.00 76.56 82 ALA A N 1
ATOM 620 C CA . ALA A 1 82 ? -15.802 6.502 19.025 1.00 76.56 82 ALA A CA 1
ATOM 621 C C . ALA A 1 82 ? -17.330 6.318 18.983 1.00 76.56 82 ALA A C 1
ATOM 623 O O . ALA A 1 82 ? -18.054 7.236 18.602 1.00 76.56 82 ALA A O 1
ATOM 624 N N . GLY A 1 83 ? -17.807 5.137 19.387 1.00 69.38 83 GLY A N 1
ATOM 625 C CA . GLY A 1 83 ? -19.237 4.806 19.394 1.00 69.38 83 GLY A CA 1
ATOM 626 C C . GLY A 1 83 ? -19.813 4.425 18.028 1.00 69.38 83 GLY A C 1
ATOM 627 O O . GLY A 1 83 ? -21.031 4.421 17.871 1.00 69.38 83 GLY A O 1
ATOM 628 N N . LEU A 1 84 ? -18.969 4.126 17.032 1.00 71.75 84 LEU A N 1
ATOM 629 C CA . LEU A 1 84 ? -19.440 3.597 15.755 1.00 71.75 84 LEU A CA 1
ATOM 630 C C . LEU A 1 84 ? -19.933 2.154 15.934 1.00 71.75 84 LEU A C 1
ATOM 632 O O . LEU A 1 84 ? -19.148 1.208 15.910 1.00 71.75 84 LEU A O 1
ATOM 636 N N . ASP A 1 85 ? -21.245 2.007 16.087 1.00 70.62 85 ASP A N 1
ATOM 637 C CA . ASP A 1 85 ? -21.943 0.724 16.083 1.00 70.62 85 ASP A CA 1
ATOM 638 C C . ASP A 1 85 ? -22.522 0.453 14.689 1.00 70.62 85 ASP A C 1
ATOM 640 O O . ASP A 1 85 ? -23.179 1.303 14.087 1.00 70.62 85 ASP A O 1
ATOM 644 N N . GLY A 1 86 ? -22.280 -0.740 14.138 1.00 76.31 86 GLY A N 1
ATOM 645 C CA . GLY A 1 86 ? -22.826 -1.106 12.831 1.00 76.31 86 GLY A CA 1
ATOM 646 C C . GLY A 1 86 ? -22.034 -2.169 12.079 1.00 76.31 86 GLY A C 1
ATOM 647 O O . GLY A 1 86 ? -21.249 -2.926 12.646 1.00 76.31 86 GLY A O 1
ATOM 648 N N . ARG A 1 87 ? -22.274 -2.247 10.765 1.00 79.12 87 ARG A N 1
ATOM 649 C CA . ARG A 1 87 ? -21.601 -3.184 9.855 1.00 79.12 87 ARG A CA 1
ATOM 650 C C . ARG A 1 87 ? -20.619 -2.428 8.970 1.00 79.12 87 ARG A C 1
ATOM 652 O O . ARG A 1 87 ? -21.028 -1.566 8.198 1.00 79.12 87 ARG A O 1
ATOM 659 N N . LEU A 1 88 ? -19.349 -2.818 9.016 1.00 81.88 88 LEU A N 1
ATOM 660 C CA . LEU A 1 88 ? -18.357 -2.389 8.037 1.00 81.88 88 LEU A CA 1
ATOM 661 C C . LEU A 1 88 ? -18.459 -3.276 6.790 1.00 81.88 88 LEU A C 1
ATOM 663 O O . LEU A 1 88 ? -18.400 -4.501 6.889 1.00 81.88 88 LEU A O 1
ATOM 667 N N . SER A 1 89 ? -18.609 -2.659 5.618 1.00 86.56 89 SER A N 1
ATOM 668 C CA . SER A 1 89 ? -18.567 -3.362 4.332 1.00 86.56 89 SER A CA 1
ATOM 669 C C . SER A 1 89 ? -17.248 -3.068 3.636 1.00 86.56 89 SER A C 1
ATOM 671 O O . SER A 1 89 ? -16.893 -1.909 3.443 1.00 86.56 89 SER A O 1
ATOM 673 N N . ILE A 1 90 ? -16.529 -4.119 3.248 1.00 87.31 90 ILE A N 1
ATOM 674 C CA . ILE A 1 90 ? -15.221 -4.010 2.598 1.00 87.31 90 ILE A CA 1
ATOM 675 C C . ILE A 1 90 ? -15.328 -4.610 1.206 1.00 87.31 90 ILE A C 1
ATOM 677 O O . ILE A 1 90 ? -15.720 -5.766 1.042 1.00 87.31 90 ILE A O 1
ATOM 681 N N . ARG A 1 91 ? -14.969 -3.820 0.195 1.00 89.69 91 ARG A N 1
ATOM 682 C CA . ARG A 1 91 ? -14.920 -4.267 -1.194 1.00 89.69 91 ARG A CA 1
ATOM 683 C C . ARG A 1 91 ? -13.476 -4.561 -1.575 1.00 89.69 91 ARG A C 1
ATOM 685 O O . ARG A 1 91 ? -12.670 -3.645 -1.681 1.00 89.69 91 ARG A O 1
ATOM 692 N N . ILE A 1 92 ? -13.169 -5.831 -1.824 1.00 89.38 92 ILE A N 1
ATOM 693 C CA . ILE A 1 92 ? -11.838 -6.270 -2.254 1.00 89.38 92 ILE A CA 1
ATOM 694 C C . ILE A 1 92 ? -11.881 -6.578 -3.749 1.00 89.38 92 ILE A C 1
ATOM 696 O O . ILE A 1 92 ? -12.670 -7.411 -4.195 1.00 89.38 92 ILE A O 1
ATOM 700 N N . ASN A 1 93 ? -11.016 -5.924 -4.525 1.00 89.25 93 ASN A N 1
ATOM 701 C CA . ASN A 1 93 ? -10.755 -6.324 -5.904 1.00 89.25 93 ASN A CA 1
ATOM 702 C C . ASN A 1 93 ? -9.659 -7.401 -5.914 1.00 89.25 93 ASN A C 1
ATOM 704 O O . ASN A 1 93 ? -8.521 -7.155 -5.518 1.00 89.25 93 ASN A O 1
ATOM 708 N N . SER A 1 94 ? -10.013 -8.611 -6.339 1.00 87.88 94 SER A N 1
ATOM 709 C CA . SER A 1 94 ? -9.096 -9.748 -6.398 1.00 87.88 94 SER A CA 1
ATOM 710 C C . SER A 1 94 ? -8.254 -9.719 -7.682 1.00 87.88 94 SER A C 1
ATOM 712 O O . SER A 1 94 ? -8.503 -10.492 -8.602 1.00 87.88 94 SER A O 1
ATOM 714 N N . SER A 1 95 ? -7.238 -8.855 -7.726 1.00 87.06 95 SER A N 1
ATOM 715 C CA . SER A 1 95 ? -6.366 -8.660 -8.900 1.00 87.06 95 SER A CA 1
ATOM 716 C C . SER A 1 95 ? -5.103 -9.535 -8.931 1.00 87.06 95 SER A C 1
ATOM 718 O O . SER A 1 95 ? -4.491 -9.680 -9.985 1.00 87.06 95 SER A O 1
ATOM 720 N N . PHE A 1 96 ? -4.704 -10.129 -7.800 1.00 86.75 96 PHE A N 1
ATOM 721 C CA . PHE A 1 96 ? -3.514 -10.986 -7.708 1.00 86.75 96 PHE A CA 1
ATOM 722 C C . PHE A 1 96 ? -3.894 -12.483 -7.707 1.00 86.75 96 PHE A C 1
ATOM 724 O O . PHE A 1 96 ? -4.581 -12.915 -6.763 1.00 86.75 96 PHE A O 1
ATOM 731 N N . PRO A 1 97 ? -3.485 -13.269 -8.728 1.00 88.19 97 PRO A N 1
ATOM 732 C CA . PRO A 1 97 ? -3.739 -14.707 -8.789 1.00 88.19 97 PRO A CA 1
ATOM 733 C C . PRO A 1 97 ? -2.821 -15.457 -7.816 1.00 88.19 97 PRO A C 1
ATOM 735 O O . PRO A 1 97 ? -1.617 -15.219 -7.774 1.00 88.19 97 PRO A O 1
ATOM 738 N N . VAL A 1 98 ? -3.402 -16.346 -7.009 1.00 90.06 98 VAL A N 1
ATOM 739 C CA . VAL A 1 98 ? -2.669 -17.156 -6.014 1.00 90.06 98 VAL A CA 1
ATOM 740 C C . VAL A 1 98 ? -2.815 -18.661 -6.243 1.00 90.06 98 VAL A C 1
ATOM 742 O O . VAL A 1 98 ? -1.984 -19.427 -5.758 1.00 90.06 98 VAL A O 1
ATOM 745 N N . ASP A 1 99 ? -3.823 -19.072 -7.016 1.00 88.00 99 ASP A N 1
ATOM 746 C CA . ASP A 1 99 ? -4.163 -20.479 -7.242 1.00 88.00 99 ASP A CA 1
ATOM 747 C C . ASP A 1 99 ? -3.043 -21.216 -7.992 1.00 88.00 99 ASP A C 1
ATOM 749 O O . ASP A 1 99 ? -2.634 -22.301 -7.582 1.00 88.00 99 ASP A O 1
ATOM 753 N N . ASP A 1 100 ? -2.459 -20.575 -9.010 1.00 86.94 100 ASP A N 1
ATOM 754 C CA . ASP A 1 100 ? -1.386 -21.142 -9.844 1.00 86.94 100 ASP A CA 1
ATOM 755 C C . ASP A 1 100 ? -0.089 -21.430 -9.071 1.00 86.94 100 ASP A C 1
ATOM 757 O O . ASP A 1 100 ? 0.753 -22.206 -9.519 1.00 86.94 100 ASP A O 1
ATOM 761 N N . ILE A 1 101 ? 0.088 -20.795 -7.909 1.00 87.44 101 ILE A N 1
ATOM 762 C CA . ILE A 1 101 ? 1.291 -20.910 -7.073 1.00 87.44 101 ILE A CA 1
ATOM 763 C C . ILE A 1 101 ? 1.015 -21.615 -5.738 1.00 87.44 101 ILE A C 1
ATOM 765 O O . ILE A 1 101 ? 1.883 -21.633 -4.866 1.00 87.44 101 ILE A O 1
ATOM 769 N N . GLY A 1 102 ? -0.188 -22.175 -5.558 1.00 90.31 102 GLY A N 1
ATOM 770 C CA . GLY A 1 102 ? -0.586 -22.858 -4.324 1.00 90.31 102 GLY A CA 1
ATOM 771 C C . GLY A 1 102 ? -0.583 -21.953 -3.087 1.00 90.31 102 GLY A C 1
ATOM 772 O O . GLY A 1 102 ? -0.395 -22.436 -1.971 1.00 90.31 102 GLY A O 1
ATOM 773 N N . ALA A 1 103 ? -0.747 -20.640 -3.273 1.00 90.75 103 ALA A N 1
ATOM 774 C CA . ALA A 1 103 ? -0.755 -19.665 -2.190 1.00 90.75 103 ALA A CA 1
ATOM 775 C C . ALA A 1 103 ? -2.187 -19.311 -1.763 1.00 90.75 103 ALA A C 1
ATOM 777 O O . ALA A 1 103 ? -3.160 -19.533 -2.477 1.00 90.75 103 ALA A O 1
ATOM 778 N N . SER A 1 104 ? -2.316 -18.698 -0.588 1.00 92.12 104 SER A N 1
ATOM 779 C CA . SER A 1 104 ? -3.584 -18.163 -0.084 1.00 92.12 104 SER A CA 1
ATOM 780 C C . SER A 1 104 ? -3.414 -16.707 0.328 1.00 92.12 104 SER A C 1
ATOM 782 O O . SER A 1 104 ? -2.363 -16.337 0.853 1.00 92.12 104 SER A O 1
ATOM 784 N N . LYS A 1 105 ? -4.463 -15.900 0.165 1.00 93.12 105 LYS A N 1
ATOM 785 C CA . LYS A 1 105 ? -4.510 -14.507 0.625 1.00 93.12 105 LYS A CA 1
ATOM 786 C C . LYS A 1 105 ? -5.611 -14.316 1.656 1.00 93.12 105 LYS A C 1
ATOM 788 O O . LYS A 1 105 ? -6.676 -14.918 1.555 1.00 93.12 105 LYS A O 1
ATOM 793 N N . GLN A 1 106 ? -5.344 -13.467 2.637 1.00 93.19 106 GLN A N 1
ATOM 794 C CA . GLN A 1 106 ? -6.279 -13.123 3.701 1.00 93.19 106 GLN A CA 1
ATOM 795 C C . GLN A 1 106 ? -6.257 -11.611 3.902 1.00 93.19 106 GLN A C 1
ATOM 797 O O . GLN A 1 106 ? -5.208 -10.981 3.778 1.00 93.19 106 GLN A O 1
ATOM 802 N N . PHE A 1 107 ? -7.419 -11.044 4.208 1.00 92.06 107 PHE A N 1
ATOM 803 C CA . PHE A 1 107 ? -7.543 -9.662 4.649 1.00 92.06 107 PHE A CA 1
ATOM 804 C C . PHE A 1 107 ? -7.825 -9.667 6.149 1.00 92.06 107 PHE A C 1
ATOM 806 O O . PHE A 1 107 ? -8.724 -10.375 6.602 1.00 92.06 107 PHE A O 1
ATOM 813 N N . ILE A 1 108 ? -7.033 -8.917 6.911 1.00 91.81 108 ILE A N 1
ATOM 814 C CA . ILE A 1 108 ? -7.073 -8.918 8.374 1.00 91.81 108 ILE A CA 1
ATOM 815 C C . ILE A 1 108 ? -7.353 -7.501 8.847 1.00 91.81 108 ILE A C 1
ATOM 817 O O . ILE A 1 108 ? -6.691 -6.557 8.423 1.00 91.81 108 ILE A O 1
ATOM 821 N N . ILE A 1 109 ? -8.323 -7.379 9.750 1.00 89.25 109 ILE A N 1
ATOM 822 C CA . ILE A 1 109 ? -8.613 -6.146 10.474 1.00 89.25 109 ILE A CA 1
ATOM 823 C C . ILE A 1 109 ? -8.055 -6.321 11.877 1.00 89.25 109 ILE A C 1
ATOM 825 O O . ILE A 1 109 ? -8.412 -7.270 12.573 1.00 89.25 109 ILE A O 1
ATOM 829 N N . ALA A 1 110 ? -7.187 -5.404 12.283 1.00 87.94 110 ALA A N 1
ATOM 830 C CA . ALA A 1 110 ? -6.607 -5.387 13.612 1.00 87.94 110 ALA A CA 1
ATOM 831 C C . ALA A 1 110 ? -6.703 -3.983 14.203 1.00 87.94 110 ALA A C 1
ATOM 833 O O . ALA A 1 110 ? -6.526 -2.989 13.499 1.00 87.94 110 ALA A O 1
ATOM 834 N N . ALA A 1 111 ? -6.966 -3.909 15.506 1.00 84.81 111 ALA A N 1
ATOM 835 C CA . ALA A 1 111 ? -6.853 -2.664 16.245 1.00 84.81 111 ALA A CA 1
ATOM 836 C C . ALA A 1 111 ? -5.376 -2.397 16.557 1.00 84.81 111 ALA A C 1
ATOM 838 O O . ALA A 1 111 ? -4.657 -3.284 17.022 1.00 84.81 111 ALA A O 1
ATOM 839 N N . HIS A 1 112 ? -4.928 -1.169 16.313 1.00 71.94 112 HIS A N 1
ATOM 840 C CA . HIS A 1 112 ? -3.591 -0.747 16.703 1.00 71.94 112 HIS A CA 1
ATOM 841 C C . HIS A 1 112 ? -3.563 -0.484 18.211 1.00 71.94 112 HIS A C 1
ATOM 843 O O . HIS A 1 112 ? -4.335 0.325 18.723 1.00 71.94 112 HIS A O 1
ATOM 849 N N . SER A 1 113 ? -2.667 -1.162 18.923 1.00 71.25 113 SER A N 1
ATOM 850 C CA . SER A 1 113 ? -2.350 -0.869 20.320 1.00 71.25 113 SER A CA 1
ATOM 851 C C . SER A 1 113 ? -0.871 -0.505 20.446 1.00 71.25 113 SER A C 1
ATOM 853 O O . SER A 1 113 ? -0.071 -0.812 19.559 1.00 71.25 113 SER A O 1
ATOM 855 N N . ASN A 1 114 ? -0.477 0.099 21.568 1.00 62.31 114 ASN A N 1
ATOM 856 C CA . ASN A 1 114 ? 0.925 0.455 21.831 1.00 62.31 114 ASN A CA 1
ATOM 857 C C . ASN A 1 114 ? 1.886 -0.756 21.860 1.00 62.31 114 ASN A C 1
ATOM 859 O O . ASN A 1 114 ? 3.096 -0.560 21.856 1.00 62.31 114 ASN A O 1
ATOM 863 N N . PHE A 1 115 ? 1.370 -1.990 21.873 1.00 60.81 115 PHE A N 1
ATOM 864 C CA . PHE A 1 115 ? 2.150 -3.233 21.836 1.00 60.81 115 PHE A CA 1
ATOM 865 C C . PHE A 1 115 ? 2.017 -4.003 20.507 1.00 60.81 115 PHE A C 1
ATOM 867 O O . PHE A 1 115 ? 2.462 -5.144 20.407 1.00 60.81 115 PHE A O 1
ATOM 874 N N . GLY A 1 116 ? 1.439 -3.384 19.472 1.00 63.31 116 GLY A N 1
ATOM 875 C CA . GLY A 1 116 ? 1.186 -4.010 18.172 1.00 63.31 116 GLY A CA 1
ATOM 876 C C . GLY A 1 116 ? -0.209 -4.638 18.059 1.00 63.31 116 GLY A C 1
ATOM 877 O O . GLY A 1 116 ? -1.132 -4.268 18.789 1.00 63.31 116 GLY A O 1
ATOM 878 N N . SER A 1 117 ? -0.363 -5.555 17.099 1.00 64.06 117 SER A N 1
ATOM 879 C CA . SER A 1 117 ? -1.603 -6.304 16.840 1.00 64.06 117 SER A CA 1
ATOM 880 C C . SER A 1 117 ? -1.660 -7.586 17.677 1.00 64.06 117 SER A C 1
ATOM 882 O O . SER A 1 117 ? -0.635 -8.237 17.870 1.00 64.06 117 SER A O 1
ATOM 884 N N . CYS A 1 118 ? -2.855 -7.987 18.123 1.00 52.38 118 CYS A N 1
ATOM 885 C CA . CYS A 1 118 ? -3.071 -9.255 18.825 1.00 52.38 118 CYS A CA 1
ATOM 886 C C . CYS A 1 118 ? -2.665 -10.454 17.952 1.00 52.38 118 CYS A C 1
ATOM 888 O O . CYS A 1 118 ? -3.159 -10.609 16.834 1.00 52.38 118 CYS A O 1
ATOM 890 N N . SER A 1 119 ? -1.797 -11.313 18.486 1.00 43.66 119 SER A N 1
ATOM 891 C CA . SER A 1 119 ? -1.489 -12.634 17.935 1.00 43.66 119 SER A CA 1
ATOM 892 C C . SER A 1 119 ? -2.591 -13.606 18.364 1.00 43.66 119 SER A C 1
ATOM 894 O O . SER A 1 119 ? -2.614 -14.022 19.522 1.00 43.66 119 SER A O 1
ATOM 896 N N . GLY A 1 120 ? -3.530 -13.896 17.462 1.00 31.77 120 GLY A N 1
ATOM 897 C CA . GLY A 1 120 ? -4.556 -14.934 17.621 1.00 31.77 120 GLY A CA 1
ATOM 898 C C . GLY A 1 120 ? -4.209 -16.192 16.844 1.00 31.77 120 GLY A C 1
ATOM 899 O O . GLY A 1 120 ? -3.648 -16.049 15.733 1.00 31.77 120 GLY A O 1
#

Foldseek 3Di:
DPPDPPDDFDFAQPPQADPVLLVPDDDDPPPPHDPPDDAPCVLPPPLFDSVSGCSGRQNSQVPPDDPDPDDDGDSTDTDDDPPDDDDDDDDDDPSDDDVVVVDDDDDDDFDQDPVGGDDD

Sequence (120 aa):
LDPVSGEPLPLDQSGIAWATDVNRFGNPSGYPTAPGFSWLPERYPGVISTAEGAKDELFASWMRASPMPRVFKPYGVVSVPAGLDGRLSIRINSSFPVDDIGASKQFIIAAHSNFGSCSG

Radius of gyration: 17.13 Å; chains: 1; bounding box: 41×37×45 Å

Organism: NCBI:txid141414